Protein AF-A0A2M9T023-F1 (afdb_monomer_lite)

Radius of gyration: 18.31 Å; chains: 1; bounding box: 33×44×50 Å

Foldseek 3Di:
DDPVCVLVVLVVLLLVLLVVFFWKAFDWDWAWDQDPVPRDIDTAGQTAIDGDALVNLVVQLVCQCPDPCNVVALGSLRSSQQGTFGRDWDADPDPRNRTHTHTSVNSSVVVLVVVCVVPDPQADPVGDGPCPVVVVVSVVSVSCSSNPPDCVVVSVSNSVSHD

Secondary structure (DSSP, 8-state):
--GGGHHHHHHHHHHHHHHHS--EEEE---EEEE-TTTSSEEEE---EEEEPPHHHHHHHHHHTTTSTTGGGSSSHHHHHHHH-EEEEEEE--STT--EEEEEHHHHHHHHHHHHHHHHS--B-TT--BS-HHHHHHHHHHHHHHHHHS-SHHHHHHHHHH--

Sequence (163 aa):
MDFRDIPQLIARMLMEVIQTHIPHQWIYTVEPFINPYNGKISYDYSGEVRKMKKEEFAELVWSLGRSKGSRFYCSPLDELLNNVYIDRWVPTYMSNYGKRWVTYCDLLRETFDQWKYSHFEIYDEDGNEVNEDLNLQLDEIFEDFLENTSHEPFVREIEKTIA

Structure (mmCIF, N/CA/C/O backbone):
data_AF-A0A2M9T023-F1
#
_entry.id   AF-A0A2M9T023-F1
#
loop_
_atom_site.group_PDB
_atom_site.id
_atom_site.type_symbol
_atom_site.label_atom_id
_atom_site.label_alt_id
_atom_site.label_comp_id
_atom_site.label_asym_id
_atom_site.label_entity_id
_atom_site.label_seq_id
_atom_site.pdbx_PDB_ins_code
_atom_site.Cartn_x
_atom_site.Cartn_y
_atom_site.Cartn_z
_atom_site.occupancy
_atom_site.B_iso_or_equiv
_atom_site.auth_seq_id
_atom_site.auth_comp_id
_atom_site.auth_asym_id
_atom_site.auth_atom_id
_atom_site.pdbx_PDB_model_num
ATOM 1 N N . MET A 1 1 ? 12.695 -5.397 -23.640 1.00 60.56 1 MET A N 1
ATOM 2 C CA . MET A 1 1 ? 12.471 -4.339 -22.639 1.00 60.56 1 MET A CA 1
ATOM 3 C C . MET A 1 1 ? 13.811 -4.049 -22.000 1.00 60.56 1 MET A C 1
ATOM 5 O O . MET A 1 1 ? 14.523 -5.012 -21.741 1.00 60.56 1 MET A O 1
ATOM 9 N N . ASP A 1 2 ? 14.208 -2.786 -21.862 1.00 79.25 2 ASP A N 1
ATOM 10 C CA . ASP A 1 2 ? 15.431 -2.449 -21.128 1.00 79.25 2 ASP A CA 1
ATOM 11 C C . ASP A 1 2 ? 15.093 -2.449 -19.629 1.00 79.25 2 ASP A C 1
ATOM 13 O O . ASP A 1 2 ? 14.079 -1.877 -19.229 1.00 79.25 2 ASP A O 1
ATOM 17 N N . PHE A 1 3 ? 15.915 -3.093 -18.797 1.00 84.06 3 PHE A N 1
ATOM 18 C CA . PHE A 1 3 ? 15.741 -3.083 -17.338 1.00 84.06 3 PHE A CA 1
ATOM 19 C C . PHE A 1 3 ? 15.738 -1.653 -16.779 1.00 84.06 3 PHE A C 1
ATOM 21 O O . PHE A 1 3 ? 15.106 -1.378 -15.763 1.00 84.06 3 PHE A O 1
ATOM 28 N N . ARG A 1 4 ? 16.376 -0.718 -17.492 1.00 84.69 4 ARG A N 1
ATOM 29 C CA . ARG A 1 4 ? 16.395 0.713 -17.159 1.00 84.69 4 ARG A CA 1
ATOM 30 C C . ARG A 1 4 ? 15.026 1.390 -17.227 1.00 84.69 4 ARG A C 1
ATOM 32 O O . ARG A 1 4 ? 14.893 2.465 -16.653 1.00 84.69 4 ARG A O 1
ATOM 39 N N . ASP A 1 5 ? 14.050 0.781 -17.904 1.00 92.44 5 ASP A N 1
ATOM 40 C CA . ASP A 1 5 ? 12.686 1.310 -18.043 1.00 92.44 5 ASP A CA 1
ATOM 41 C C . ASP A 1 5 ? 11.735 0.810 -16.934 1.00 92.44 5 ASP A C 1
ATOM 43 O O . ASP A 1 5 ? 10.605 1.293 -16.801 1.00 92.44 5 ASP A O 1
ATOM 47 N N . ILE A 1 6 ? 12.163 -0.182 -16.143 1.00 95.62 6 ILE A N 1
ATOM 48 C CA . ILE A 1 6 ? 11.338 -0.806 -15.100 1.00 95.62 6 ILE A CA 1
ATOM 49 C C . ILE A 1 6 ? 10.982 0.183 -13.976 1.00 95.62 6 ILE A C 1
ATOM 51 O O . ILE A 1 6 ? 9.811 0.225 -13.601 1.00 95.62 6 ILE A O 1
ATOM 55 N N . PRO A 1 7 ? 11.882 1.053 -13.475 1.00 96.94 7 PRO A N 1
ATOM 56 C CA . PRO A 1 7 ? 11.506 2.049 -12.468 1.00 96.94 7 PRO A CA 1
ATOM 57 C C . PRO A 1 7 ? 10.363 2.973 -12.920 1.00 96.94 7 PRO A C 1
ATOM 59 O O . PRO A 1 7 ? 9.474 3.310 -12.139 1.00 96.94 7 PRO A O 1
ATOM 62 N N . GLN A 1 8 ? 10.332 3.361 -14.200 1.00 96.62 8 GLN A N 1
ATOM 63 C CA . GLN A 1 8 ? 9.243 4.168 -14.757 1.00 96.62 8 GLN A CA 1
ATOM 64 C C . GLN A 1 8 ? 7.943 3.366 -14.859 1.00 96.62 8 GLN A C 1
ATOM 66 O O . GLN A 1 8 ? 6.863 3.930 -14.673 1.00 96.62 8 GLN A O 1
ATOM 71 N N . LEU A 1 9 ? 8.026 2.063 -15.140 1.00 97.56 9 LEU A N 1
ATOM 72 C CA . LEU A 1 9 ? 6.872 1.172 -15.082 1.00 97.56 9 LEU A CA 1
ATOM 73 C C . LEU A 1 9 ? 6.310 1.082 -13.657 1.00 97.56 9 LEU A C 1
ATOM 75 O O . LEU A 1 9 ? 5.110 1.284 -13.484 1.00 97.56 9 LEU A O 1
ATOM 79 N N . ILE A 1 10 ? 7.159 0.855 -12.650 1.00 98.44 10 ILE A N 1
ATOM 80 C CA . ILE A 1 10 ? 6.748 0.782 -11.238 1.00 98.44 10 ILE A CA 1
ATOM 81 C C . ILE A 1 10 ? 6.090 2.102 -10.813 1.00 98.44 10 ILE A C 1
ATOM 83 O O . ILE A 1 10 ? 5.013 2.094 -10.218 1.00 98.44 10 ILE A O 1
ATOM 87 N N . ALA A 1 11 ? 6.656 3.249 -11.204 1.00 98.31 11 ALA A N 1
ATOM 88 C CA . ALA A 1 11 ? 6.042 4.552 -10.945 1.00 98.31 11 ALA A CA 1
ATOM 89 C C . ALA A 1 11 ? 4.634 4.672 -11.553 1.00 98.31 11 ALA A C 1
ATOM 91 O O . ALA A 1 11 ? 3.729 5.206 -10.912 1.00 98.31 11 ALA A O 1
ATOM 92 N N . ARG A 1 12 ? 4.420 4.167 -12.775 1.00 98.19 12 ARG A N 1
ATOM 93 C CA . ARG A 1 12 ? 3.092 4.155 -13.410 1.00 98.19 12 ARG A CA 1
ATOM 94 C C . ARG A 1 12 ? 2.116 3.230 -12.687 1.00 98.19 12 ARG A C 1
ATOM 96 O O . ARG A 1 12 ? 0.989 3.649 -12.446 1.00 98.19 12 ARG A O 1
ATOM 103 N N . MET A 1 13 ? 2.553 2.034 -12.297 1.00 98.56 13 MET A N 1
ATOM 104 C CA . MET A 1 13 ? 1.745 1.111 -11.492 1.00 98.56 13 MET A CA 1
ATOM 105 C C . MET A 1 13 ? 1.330 1.759 -10.169 1.00 98.56 13 MET A C 1
ATOM 107 O O . MET A 1 13 ? 0.167 1.693 -9.783 1.00 98.56 13 MET A O 1
ATOM 111 N N . LEU A 1 14 ? 2.246 2.468 -9.504 1.00 98.69 14 LEU A N 1
ATOM 112 C CA . LEU A 1 14 ? 1.935 3.179 -8.267 1.00 98.69 14 LEU A CA 1
ATOM 113 C C . LEU A 1 14 ? 0.898 4.291 -8.485 1.00 98.69 14 LEU A C 1
ATOM 115 O O . LEU A 1 14 ? -0.027 4.440 -7.691 1.00 98.69 14 LEU A O 1
ATOM 119 N N . MET A 1 15 ? 1.000 5.043 -9.582 1.00 98.25 15 MET A N 1
ATOM 120 C CA . MET A 1 15 ? -0.016 6.038 -9.943 1.00 98.25 15 MET A CA 1
ATOM 121 C C . MET A 1 15 ? -1.395 5.400 -10.152 1.00 98.25 15 MET A C 1
ATOM 123 O O . MET A 1 15 ? -2.394 5.947 -9.690 1.00 98.25 15 MET A O 1
ATOM 127 N N . GLU A 1 16 ? -1.456 4.239 -10.804 1.00 98.06 16 GLU A N 1
ATOM 128 C CA . GLU A 1 16 ? -2.702 3.488 -11.003 1.00 98.06 16 GLU A CA 1
ATOM 129 C C . GLU A 1 16 ? -3.285 2.990 -9.673 1.00 98.06 16 GLU A C 1
ATOM 131 O O . GLU A 1 16 ? -4.489 3.138 -9.439 1.00 98.06 16 GLU A O 1
ATOM 136 N N . VAL A 1 17 ? -2.441 2.481 -8.764 1.00 98.38 17 VAL A N 1
ATOM 137 C CA . VAL A 1 17 ? -2.845 2.106 -7.399 1.00 98.38 17 VAL A CA 1
ATOM 138 C C . VAL A 1 17 ? -3.477 3.300 -6.686 1.00 98.38 17 VAL A C 1
ATOM 140 O O . VAL A 1 17 ? -4.599 3.173 -6.190 1.00 98.38 17 VAL A O 1
ATOM 143 N N . ILE A 1 18 ? -2.807 4.459 -6.697 1.00 98.19 18 ILE A N 1
ATOM 144 C CA . ILE A 1 18 ? -3.282 5.692 -6.053 1.00 98.19 18 ILE A CA 1
ATOM 145 C C . ILE A 1 18 ? -4.623 6.143 -6.638 1.00 98.19 18 ILE A C 1
ATOM 147 O O . ILE A 1 18 ? -5.527 6.493 -5.889 1.00 98.19 18 ILE A O 1
ATOM 151 N N . GLN A 1 19 ? -4.774 6.130 -7.963 1.00 96.75 19 GLN A N 1
ATOM 152 C CA . GLN A 1 19 ? -5.987 6.614 -8.632 1.00 96.75 19 GLN A CA 1
ATOM 153 C C . GLN A 1 19 ? -7.192 5.683 -8.460 1.00 96.75 19 GLN A C 1
ATOM 155 O O . GLN A 1 19 ? -8.334 6.139 -8.525 1.00 96.75 19 GLN A O 1
ATOM 160 N N . THR A 1 20 ? -6.948 4.389 -8.260 1.00 96.62 20 THR A N 1
ATOM 161 C CA . THR A 1 20 ? -8.007 3.371 -8.197 1.00 96.62 20 THR A CA 1
ATOM 162 C C . THR A 1 20 ? -8.522 3.152 -6.777 1.00 96.62 20 THR A C 1
ATOM 164 O O . THR A 1 20 ? -9.673 2.756 -6.590 1.00 96.62 20 THR A O 1
ATOM 167 N N . HIS A 1 21 ? -7.693 3.414 -5.767 1.00 96.88 21 HIS A N 1
ATOM 168 C CA . HIS A 1 21 ? -8.003 3.079 -4.385 1.00 96.88 21 HIS A CA 1
ATOM 169 C C . HIS A 1 21 ? -8.172 4.325 -3.522 1.00 96.88 21 HIS A C 1
ATOM 171 O O . HIS A 1 21 ? -7.484 5.327 -3.679 1.00 96.88 21 HIS A O 1
ATOM 177 N N . ILE A 1 22 ? -9.119 4.252 -2.586 1.00 96.06 22 ILE A N 1
ATOM 178 C CA . ILE A 1 22 ? -9.339 5.315 -1.607 1.00 96.06 22 ILE A CA 1
ATOM 179 C C . ILE A 1 22 ? -8.365 5.089 -0.444 1.00 96.06 22 ILE A C 1
ATOM 181 O O . ILE A 1 22 ? -8.378 3.991 0.125 1.00 96.06 22 ILE A O 1
ATOM 185 N N . PRO A 1 23 ? -7.587 6.100 -0.029 1.00 97.94 23 PRO A N 1
ATOM 186 C CA . PRO A 1 23 ? -6.662 5.964 1.086 1.00 97.94 23 PRO A CA 1
ATOM 187 C C . PRO A 1 23 ? -7.417 5.834 2.413 1.00 97.94 23 PRO A C 1
ATOM 189 O O . PRO A 1 23 ? -8.330 6.602 2.737 1.00 97.94 23 PRO A O 1
ATOM 192 N N . HIS A 1 24 ? -7.018 4.843 3.198 1.00 98.19 24 HIS A N 1
ATOM 193 C CA . HIS A 1 24 ? -7.509 4.589 4.541 1.00 98.19 24 HIS A CA 1
ATOM 194 C C . HIS A 1 24 ? -6.363 4.675 5.542 1.00 98.19 24 HIS A C 1
ATOM 196 O O . HIS A 1 24 ? -5.210 4.381 5.233 1.00 98.19 24 HIS A O 1
ATOM 202 N N . GLN A 1 25 ? -6.699 5.068 6.763 1.00 96.81 25 GLN A N 1
ATOM 203 C CA . GLN A 1 25 ? -5.800 4.972 7.904 1.00 96.81 25 GLN A CA 1
ATOM 204 C C . GLN A 1 25 ? -6.171 3.732 8.715 1.00 96.81 25 GLN A C 1
ATOM 206 O O . GLN A 1 25 ? -7.355 3.391 8.822 1.00 96.81 25 GLN A O 1
ATOM 211 N N . TRP A 1 26 ? -5.179 3.110 9.335 1.00 97.00 26 TRP A N 1
ATOM 212 C CA . TRP A 1 26 ? -5.410 2.064 10.317 1.00 97.00 26 TRP A CA 1
ATOM 213 C C . TRP A 1 26 ? -5.682 2.660 11.700 1.00 97.00 26 TRP A C 1
ATOM 215 O O . TRP A 1 26 ? -5.043 3.627 12.116 1.00 97.00 26 TRP A O 1
ATOM 225 N N . ILE A 1 27 ? -6.638 2.073 12.411 1.00 96.44 27 ILE A N 1
ATOM 226 C CA . ILE A 1 27 ? -7.060 2.454 13.753 1.00 96.44 27 ILE A CA 1
ATOM 227 C C . ILE A 1 27 ? -6.944 1.232 14.651 1.00 96.44 27 ILE A C 1
ATOM 22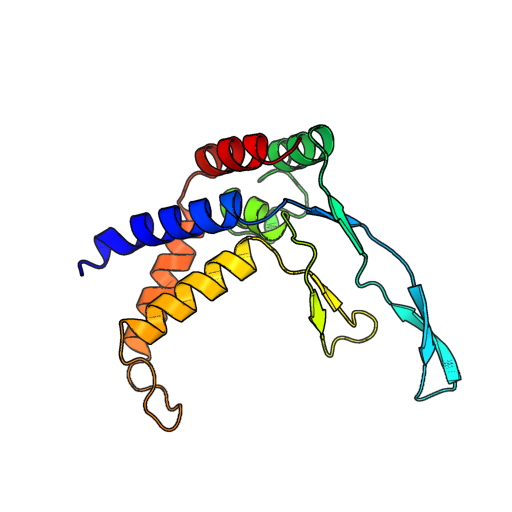9 O O . ILE A 1 27 ? -7.517 0.177 14.381 1.00 96.44 27 ILE A O 1
ATOM 233 N N . TYR A 1 28 ? -6.224 1.394 15.757 1.00 94.12 28 TYR A N 1
ATOM 234 C CA . TYR A 1 28 ? -6.130 0.356 16.770 1.00 94.12 28 TYR A CA 1
ATOM 235 C C . TYR A 1 28 ? -7.494 0.112 17.423 1.00 94.12 28 TYR A C 1
ATOM 237 O O . TYR A 1 28 ? -8.095 1.026 17.993 1.00 94.12 28 TYR A O 1
ATOM 245 N N . THR A 1 29 ? -7.940 -1.140 17.393 1.00 93.81 29 THR A N 1
ATOM 246 C CA . THR A 1 29 ? -9.141 -1.616 18.083 1.00 93.81 29 THR A CA 1
ATOM 247 C C . THR A 1 29 ? -8.806 -2.853 18.912 1.00 93.81 29 THR A C 1
ATOM 249 O O . THR A 1 29 ? -7.779 -3.503 18.716 1.00 93.81 29 THR A O 1
ATOM 252 N N . VAL A 1 30 ? -9.661 -3.144 19.893 1.00 94.88 30 VAL A N 1
ATOM 253 C CA . VAL A 1 30 ? -9.562 -4.335 20.742 1.00 94.88 30 VAL A CA 1
ATOM 254 C C . VAL A 1 30 ? -10.910 -5.037 20.694 1.00 94.88 30 VAL A C 1
ATOM 256 O O . VAL A 1 30 ? -11.861 -4.603 21.346 1.00 94.88 30 VAL A O 1
ATOM 259 N N . GLU A 1 31 ? -11.001 -6.107 19.911 1.00 92.69 31 GLU A N 1
ATOM 260 C CA . GLU A 1 31 ? -12.253 -6.831 19.682 1.00 92.69 31 GLU A CA 1
ATOM 261 C C . GLU A 1 31 ? -12.280 -8.131 20.502 1.00 92.69 31 GLU A C 1
ATOM 263 O O . GLU A 1 31 ? -11.478 -9.033 20.257 1.00 92.69 31 GLU A O 1
ATOM 268 N N . PRO A 1 32 ? -13.169 -8.273 21.502 1.00 93.94 32 PRO A N 1
ATOM 269 C CA . PRO A 1 32 ? -13.266 -9.511 22.267 1.00 93.94 32 PRO A CA 1
ATOM 270 C C . PRO A 1 32 ? -13.922 -10.630 21.445 1.00 93.94 32 PRO A C 1
ATOM 272 O O . PRO A 1 32 ? -14.947 -10.420 20.799 1.00 93.94 32 PRO A O 1
ATOM 275 N N . PHE A 1 33 ? -13.400 -11.854 21.551 1.00 91.81 33 PHE A N 1
ATOM 276 C CA . PHE A 1 33 ? -14.000 -13.057 20.969 1.00 91.81 33 PHE A CA 1
ATOM 277 C C . PHE A 1 33 ? -13.913 -14.260 21.918 1.00 91.81 33 PHE A C 1
ATOM 279 O O . PHE A 1 33 ? -13.061 -14.322 22.806 1.00 91.81 33 PHE A O 1
ATOM 286 N N . ILE A 1 34 ? -14.804 -15.240 21.740 1.00 93.25 34 ILE A N 1
ATOM 287 C CA . ILE A 1 34 ? -14.7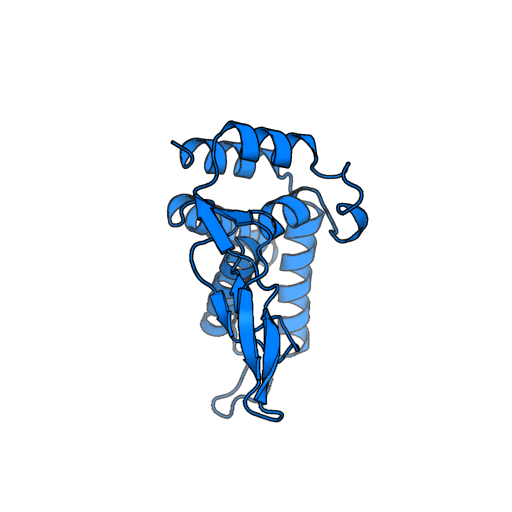53 -16.505 22.486 1.00 93.25 34 ILE A CA 1
ATOM 288 C C . ILE A 1 34 ? -13.755 -17.428 21.789 1.00 93.25 34 ILE A C 1
ATOM 290 O O . ILE A 1 34 ? -13.953 -17.813 20.639 1.00 93.25 34 ILE A O 1
ATOM 294 N N . ASN A 1 35 ? -12.689 -17.801 22.491 1.00 88.75 35 ASN A N 1
ATOM 295 C CA . ASN A 1 35 ? -11.656 -18.670 21.952 1.00 88.75 35 ASN A CA 1
ATOM 296 C C . ASN A 1 35 ? -12.194 -20.103 21.779 1.00 88.75 35 ASN A C 1
ATOM 298 O O . ASN A 1 35 ? -12.575 -20.730 22.775 1.00 88.75 35 ASN A O 1
ATOM 302 N N . PRO A 1 36 ? -12.189 -20.659 20.553 1.00 87.00 36 PRO A N 1
ATOM 303 C CA . PRO A 1 36 ? -12.779 -21.969 20.291 1.00 87.00 36 PRO A CA 1
ATOM 304 C C . PRO A 1 36 ? -12.024 -23.119 20.975 1.00 87.00 36 PRO A C 1
ATOM 306 O O . PRO A 1 36 ? -12.599 -24.183 21.180 1.00 87.00 36 PRO A O 1
ATOM 309 N N . TYR A 1 37 ? -10.761 -22.919 21.367 1.00 89.31 37 TYR A N 1
ATOM 310 C CA . TYR A 1 37 ? -9.923 -23.957 21.970 1.00 89.31 37 TYR A CA 1
ATOM 311 C C . TYR A 1 37 ? -10.096 -24.086 23.487 1.00 89.31 37 TYR A C 1
ATOM 313 O O . TYR A 1 37 ? -9.847 -25.154 24.040 1.00 89.31 37 TYR A O 1
ATOM 321 N N . ASN A 1 38 ? -10.473 -23.008 24.182 1.00 91.81 38 ASN A N 1
ATOM 322 C CA . ASN A 1 38 ? -10.540 -23.002 25.650 1.00 91.81 38 ASN A CA 1
ATOM 323 C C . ASN A 1 38 ? -11.815 -22.368 26.236 1.00 91.81 38 ASN A C 1
ATOM 325 O O . ASN A 1 38 ? -11.968 -22.351 27.458 1.00 91.81 38 ASN A O 1
ATOM 329 N N . GLY A 1 39 ? -12.714 -21.841 25.397 1.00 92.62 39 GLY A N 1
ATOM 330 C CA . GLY A 1 39 ? -13.981 -21.226 25.804 1.00 92.62 39 GLY A CA 1
ATOM 331 C C . GLY A 1 39 ? -13.849 -19.905 26.571 1.00 92.62 39 GLY A C 1
ATOM 332 O O . GLY A 1 39 ? -14.856 -19.371 27.032 1.00 92.62 39 GLY A O 1
ATOM 333 N N . LYS A 1 40 ? -12.633 -19.368 26.736 1.00 94.50 40 LYS A N 1
ATOM 334 C CA . LYS A 1 40 ? -12.375 -18.094 27.421 1.00 94.50 40 LYS A CA 1
ATOM 335 C C . LYS A 1 40 ? -12.407 -16.928 26.437 1.00 94.50 40 LYS A C 1
ATOM 337 O O . LYS A 1 40 ? -12.221 -17.104 25.235 1.00 94.50 40 LYS A O 1
ATOM 342 N N . ILE A 1 41 ? -12.587 -15.721 26.969 1.00 94.25 41 ILE A N 1
ATOM 343 C CA . ILE A 1 41 ? -12.458 -14.490 26.186 1.00 94.25 41 ILE A CA 1
ATOM 344 C C . ILE A 1 41 ? -10.990 -14.313 25.784 1.00 94.25 41 ILE A C 1
ATOM 346 O O . ILE A 1 41 ? -10.086 -14.398 26.616 1.00 94.25 41 ILE A O 1
ATOM 350 N N . SER A 1 42 ? -10.769 -14.087 24.497 1.00 94.00 42 SER A N 1
ATOM 351 C CA . SER A 1 42 ? -9.524 -13.606 23.899 1.00 94.00 42 SER A CA 1
ATOM 352 C C . SER A 1 42 ? -9.816 -12.300 23.155 1.00 94.00 42 SER A C 1
ATOM 354 O O . SER A 1 42 ? -10.974 -11.890 23.069 1.00 94.00 42 SER A O 1
ATOM 356 N N . TYR A 1 43 ? -8.781 -11.622 22.669 1.00 94.12 43 TYR A N 1
ATOM 357 C CA . TYR A 1 43 ? -8.917 -10.321 22.016 1.00 94.12 43 TYR A CA 1
ATOM 358 C C . TYR A 1 43 ? -8.202 -10.340 20.679 1.00 94.12 43 TYR A C 1
ATOM 360 O O . TYR A 1 43 ? -7.101 -10.877 20.595 1.00 94.12 43 TYR A O 1
ATOM 368 N N . ASP A 1 44 ? -8.832 -9.773 19.663 1.00 93.00 44 ASP A N 1
ATOM 369 C CA . ASP A 1 44 ? -8.222 -9.484 18.376 1.00 93.00 44 ASP A CA 1
ATOM 370 C C . ASP A 1 44 ? -7.741 -8.025 18.355 1.00 93.00 44 ASP A C 1
ATOM 372 O O . ASP A 1 44 ? -8.430 -7.119 18.839 1.00 93.00 44 ASP A O 1
ATOM 376 N N . TYR A 1 45 ? -6.525 -7.833 17.850 1.00 95.31 45 TYR A N 1
ATOM 377 C CA . TYR A 1 45 ? -5.804 -6.563 17.789 1.00 95.31 45 TYR A CA 1
ATOM 378 C C . TYR A 1 45 ? -5.506 -6.142 16.347 1.00 95.31 45 TYR A C 1
ATOM 380 O O . TYR A 1 45 ? -4.662 -5.275 16.117 1.00 95.31 45 TYR A O 1
ATOM 388 N N . SER A 1 46 ? -6.172 -6.744 15.359 1.00 94.25 46 SER A N 1
ATOM 389 C CA . SER A 1 46 ? -5.962 -6.407 13.952 1.00 94.25 46 SER A CA 1
ATOM 390 C C . SER A 1 46 ? -6.386 -4.990 13.595 1.00 94.25 46 SER A C 1
ATOM 392 O O . SER A 1 46 ? -6.027 -4.512 12.519 1.00 94.25 46 SER A O 1
ATOM 394 N N . GLY A 1 47 ? -7.125 -4.310 14.471 1.00 94.75 47 GLY A N 1
ATOM 395 C CA . GLY A 1 47 ? -7.617 -2.969 14.210 1.00 94.75 47 GLY A CA 1
ATOM 396 C C . GLY A 1 47 ? -8.681 -2.935 13.118 1.00 94.75 47 GLY A C 1
ATOM 397 O O . GLY A 1 47 ? -9.081 -3.954 12.545 1.00 94.75 47 GLY A O 1
ATOM 398 N N . GLU A 1 48 ? -9.087 -1.721 12.787 1.00 95.75 48 GLU A N 1
ATOM 399 C CA . GLU A 1 48 ? -9.952 -1.421 11.653 1.00 95.75 48 GLU A CA 1
ATOM 400 C C . GLU A 1 48 ? -9.299 -0.374 10.758 1.00 95.75 48 GLU A C 1
ATOM 402 O O . GLU A 1 48 ? -8.356 0.308 11.160 1.00 95.75 48 GLU A O 1
ATOM 407 N N . VAL A 1 49 ? -9.806 -0.222 9.541 1.00 96.62 49 VAL A N 1
ATOM 408 C CA . VAL A 1 49 ? -9.426 0.895 8.680 1.00 96.62 49 VAL A CA 1
ATOM 409 C C . VAL A 1 49 ? -10.628 1.785 8.431 1.00 96.62 49 VAL A C 1
ATOM 411 O O . VAL A 1 49 ? -11.768 1.332 8.353 1.00 96.62 49 VAL A O 1
ATOM 414 N N . ARG A 1 50 ? -10.372 3.081 8.289 1.00 96.69 50 ARG A N 1
ATOM 415 C CA . ARG A 1 50 ? -11.388 4.059 7.891 1.00 96.69 50 ARG A CA 1
ATOM 416 C C . ARG A 1 50 ? -10.799 5.032 6.892 1.00 96.69 50 ARG A C 1
ATOM 418 O O . ARG A 1 50 ? -9.590 5.271 6.907 1.00 96.69 50 ARG A O 1
ATOM 425 N N . LYS A 1 51 ? -11.661 5.618 6.060 1.00 97.56 51 LYS A N 1
ATOM 426 C CA . LYS A 1 51 ? -11.259 6.645 5.093 1.00 97.56 51 LYS A CA 1
ATOM 427 C C . LYS A 1 51 ? -10.402 7.700 5.783 1.00 97.56 51 LYS A C 1
ATOM 429 O O . LYS A 1 51 ? -10.776 8.213 6.842 1.00 97.56 51 LYS A O 1
ATOM 434 N N . MET A 1 52 ? -9.237 7.956 5.205 1.00 97.31 52 MET A N 1
ATOM 435 C CA . MET A 1 52 ? -8.286 8.918 5.734 1.00 97.31 52 MET A CA 1
ATOM 436 C C . MET A 1 52 ? -8.783 10.334 5.447 1.00 97.31 52 MET A C 1
ATOM 438 O O . MET A 1 52 ? -9.251 10.618 4.345 1.00 97.31 52 MET A O 1
ATOM 442 N N . LYS A 1 53 ? -8.705 11.216 6.441 1.00 96.75 53 LYS A N 1
ATOM 443 C CA . LYS A 1 53 ? -8.995 12.642 6.287 1.00 96.75 53 LYS A CA 1
ATOM 444 C C . LYS A 1 53 ? -7.744 13.400 5.880 1.00 96.75 53 LYS A C 1
ATOM 446 O O . LYS A 1 53 ? -6.618 12.948 6.090 1.00 96.75 53 LYS A O 1
ATOM 451 N N . LYS A 1 54 ? -7.950 14.609 5.367 1.00 96.31 54 LYS A N 1
ATOM 452 C CA . LYS A 1 54 ? -6.869 15.488 4.928 1.00 96.31 54 LYS A CA 1
ATOM 453 C C . LYS A 1 54 ? -5.873 15.815 6.041 1.00 96.31 54 LYS A C 1
ATOM 455 O O . LYS A 1 54 ? -4.674 15.823 5.792 1.00 96.31 54 LYS A O 1
ATOM 460 N N . GLU A 1 55 ? -6.351 16.068 7.257 1.00 96.94 55 GLU A N 1
ATOM 461 C CA . GLU A 1 55 ? -5.488 16.397 8.397 1.00 96.94 55 GLU A CA 1
ATOM 462 C C . GLU A 1 55 ? -4.623 15.200 8.803 1.00 96.94 55 GLU A C 1
ATOM 464 O O . GLU A 1 55 ? -3.428 15.349 9.030 1.00 96.94 55 GLU A O 1
ATOM 469 N N . GLU A 1 56 ? -5.211 14.004 8.815 1.00 96.75 56 GLU A N 1
ATOM 470 C CA . GLU A 1 56 ? -4.527 12.754 9.168 1.00 96.75 56 GLU A CA 1
ATOM 471 C C . GLU A 1 56 ? -3.463 12.397 8.122 1.00 96.75 56 GLU A C 1
ATOM 473 O O . GLU A 1 56 ? -2.358 11.981 8.465 1.00 96.75 56 GLU A O 1
ATOM 478 N N . PHE A 1 57 ? -3.759 12.629 6.841 1.00 97.88 57 PHE A N 1
ATOM 479 C CA . PHE A 1 57 ? -2.770 12.471 5.781 1.00 97.88 57 PHE A CA 1
ATOM 480 C C . PHE A 1 57 ? -1.641 13.505 5.883 1.00 97.88 57 PHE A C 1
ATOM 482 O O . PHE A 1 57 ? -0.472 13.157 5.734 1.00 97.88 57 PHE A O 1
ATOM 489 N N . ALA A 1 58 ? -1.957 14.765 6.194 1.00 97.25 58 ALA A N 1
ATOM 490 C CA . ALA A 1 58 ? -0.942 15.797 6.397 1.00 97.25 58 ALA A CA 1
ATOM 491 C C . ALA A 1 58 ? -0.012 15.467 7.580 1.00 97.25 58 ALA A C 1
ATOM 493 O O . ALA A 1 58 ? 1.197 15.691 7.493 1.00 97.25 58 ALA A O 1
ATOM 494 N N . GLU A 1 59 ? -0.551 14.901 8.664 1.00 96.56 59 GLU A N 1
ATOM 495 C CA . GLU A 1 59 ? 0.234 14.402 9.798 1.00 96.56 59 GLU A CA 1
ATOM 496 C C . GLU A 1 59 ? 1.146 13.237 9.397 1.00 96.56 59 GLU A C 1
ATOM 498 O O . GLU A 1 59 ? 2.337 13.262 9.726 1.00 96.56 59 GLU A O 1
ATOM 503 N N . LEU A 1 60 ? 0.623 12.264 8.637 1.00 96.50 60 LEU A N 1
ATOM 504 C CA . LEU A 1 60 ? 1.415 11.162 8.086 1.00 96.50 60 LEU A CA 1
ATOM 505 C C . LEU A 1 60 ? 2.598 11.708 7.276 1.00 96.50 60 LEU A C 1
ATOM 507 O O . LEU A 1 60 ? 3.746 11.416 7.614 1.00 96.50 60 LEU A O 1
ATOM 511 N N . VAL A 1 61 ? 2.331 12.564 6.283 1.00 97.38 61 VAL A N 1
ATOM 512 C CA . VAL A 1 61 ? 3.347 13.172 5.404 1.00 97.38 61 VAL A CA 1
ATOM 513 C C . VAL A 1 61 ? 4.392 13.954 6.199 1.00 97.38 61 VAL A C 1
ATOM 515 O O . VAL A 1 61 ? 5.589 13.832 5.944 1.00 97.38 61 VAL A O 1
ATOM 518 N N . TRP A 1 62 ? 3.970 14.741 7.191 1.00 96.94 62 TRP A N 1
ATOM 519 C CA . TRP A 1 62 ? 4.891 15.515 8.026 1.00 96.94 62 TRP A CA 1
ATOM 520 C C . TRP A 1 62 ? 5.838 14.630 8.854 1.00 96.94 62 TRP A C 1
ATOM 522 O O . TRP A 1 62 ? 6.957 15.058 9.172 1.00 96.94 62 TRP A O 1
ATOM 532 N N . SER A 1 63 ? 5.394 13.418 9.201 1.00 96.00 63 SER A N 1
ATOM 533 C CA . SER A 1 63 ? 6.125 12.464 10.037 1.00 96.00 63 SER A CA 1
ATOM 534 C C . SER A 1 63 ? 7.067 11.523 9.277 1.00 96.00 63 SER A C 1
ATOM 536 O O . SER A 1 63 ? 7.914 10.898 9.921 1.00 96.00 63 SER A O 1
ATOM 538 N N . LEU A 1 64 ? 6.968 11.453 7.942 1.00 96.38 64 LEU A N 1
ATOM 539 C CA . LEU A 1 64 ? 7.793 10.569 7.111 1.00 96.38 64 LEU A CA 1
ATOM 540 C C . LEU A 1 64 ? 9.292 10.798 7.361 1.00 96.38 64 LEU A C 1
ATOM 542 O O . LEU A 1 64 ? 9.784 11.931 7.351 1.00 96.38 64 LEU A O 1
ATOM 546 N N . GLY A 1 65 ? 10.024 9.715 7.613 1.00 94.25 65 GLY A N 1
ATOM 547 C CA . GLY A 1 65 ? 11.449 9.714 7.948 1.00 94.25 65 GLY A CA 1
ATOM 548 C C . GLY A 1 65 ? 11.797 10.302 9.324 1.00 94.25 65 GLY A C 1
ATOM 549 O O . GLY A 1 65 ? 12.977 10.446 9.643 1.00 94.25 65 GLY A O 1
ATOM 550 N N . ARG A 1 66 ? 10.807 10.691 10.139 1.00 92.56 66 ARG A N 1
ATOM 551 C CA . ARG A 1 66 ? 11.003 11.386 11.429 1.00 92.56 66 ARG A CA 1
ATOM 552 C C . ARG A 1 66 ? 10.369 10.663 12.613 1.00 92.56 66 ARG A C 1
ATOM 554 O O . ARG A 1 66 ? 10.680 10.987 13.762 1.00 92.56 66 ARG A O 1
ATOM 561 N N . SER A 1 67 ? 9.456 9.731 12.365 1.00 87.00 67 SER A N 1
ATOM 562 C CA . SER A 1 67 ? 8.740 9.004 13.405 1.00 87.00 67 SER A CA 1
ATOM 563 C C . SER A 1 67 ? 9.657 7.969 14.074 1.00 87.00 67 SER A C 1
ATOM 565 O O . SER A 1 67 ? 10.653 7.514 13.513 1.00 87.00 67 SER A O 1
ATOM 567 N N . LYS A 1 68 ? 9.322 7.529 15.297 1.00 84.88 68 LYS A N 1
ATOM 568 C CA . LYS A 1 68 ? 10.024 6.381 15.912 1.00 84.88 68 LYS A CA 1
ATOM 569 C C . LYS A 1 68 ? 9.864 5.099 15.083 1.00 84.88 68 LYS A C 1
ATOM 571 O O . LYS A 1 68 ? 10.687 4.195 15.216 1.00 84.88 68 LYS A O 1
ATOM 576 N N . GLY A 1 69 ? 8.793 5.023 14.292 1.00 85.69 69 GLY A N 1
ATOM 577 C CA . GLY A 1 69 ? 8.506 3.931 13.372 1.00 85.69 69 GLY A CA 1
ATOM 578 C C . GLY A 1 69 ? 9.327 3.998 12.087 1.00 85.69 69 GLY A C 1
ATOM 579 O O . GLY A 1 69 ? 9.588 2.947 11.518 1.00 85.69 69 GLY A O 1
ATOM 580 N N . SER A 1 70 ? 9.828 5.175 11.692 1.00 88.38 70 SER A N 1
ATOM 581 C CA . SER A 1 70 ? 10.570 5.375 10.439 1.00 88.38 70 SER A CA 1
ATOM 582 C C . SER A 1 70 ? 11.789 4.462 10.291 1.00 88.38 70 SER A C 1
ATOM 584 O O . SER A 1 70 ? 12.172 4.123 9.185 1.00 88.38 70 SER A O 1
ATOM 586 N N . ARG A 1 71 ? 12.375 3.993 11.402 1.00 89.69 71 ARG A N 1
ATOM 587 C CA . ARG A 1 71 ? 13.491 3.026 11.396 1.00 89.69 71 ARG A CA 1
ATOM 588 C C . ARG A 1 71 ? 13.140 1.639 10.837 1.00 89.69 71 ARG A C 1
A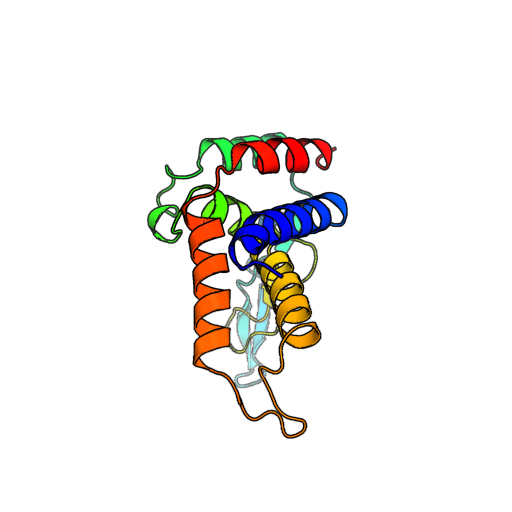TOM 590 O O . ARG A 1 71 ? 14.039 0.820 10.695 1.00 89.69 71 ARG A O 1
ATOM 597 N N . PHE A 1 72 ? 11.853 1.337 10.674 1.00 91.25 72 PHE A N 1
ATOM 598 C CA . PHE A 1 72 ? 11.367 0.068 10.129 1.00 91.25 72 PHE A CA 1
ATOM 599 C C . PHE A 1 72 ? 11.142 0.123 8.615 1.00 91.25 72 PHE A C 1
ATOM 601 O O . PHE A 1 72 ? 10.732 -0.882 8.049 1.00 91.25 72 PHE A O 1
ATOM 608 N N . TYR A 1 73 ? 11.409 1.271 7.991 1.00 94.50 73 TYR A N 1
ATOM 609 C CA . TYR A 1 73 ? 11.243 1.499 6.563 1.00 94.50 73 TYR A CA 1
ATOM 610 C C . TYR A 1 73 ? 12.573 1.937 5.957 1.00 94.50 73 TYR A C 1
ATOM 612 O O . TYR A 1 73 ? 13.381 2.592 6.624 1.00 94.50 73 TYR A O 1
ATOM 620 N N . CYS A 1 74 ? 12.794 1.592 4.694 1.00 93.50 74 CYS A N 1
ATOM 621 C CA . CYS A 1 74 ? 14.040 1.919 3.999 1.00 93.50 74 CYS A CA 1
ATOM 622 C C . CYS A 1 74 ? 14.063 3.377 3.511 1.00 93.50 74 CYS A C 1
ATOM 624 O O . CYS A 1 74 ? 15.127 3.982 3.401 1.00 93.50 74 CYS A O 1
ATOM 626 N N . SER A 1 75 ? 12.895 3.980 3.265 1.00 97.12 75 SER A N 1
ATOM 627 C CA . SER A 1 75 ? 12.777 5.364 2.797 1.00 97.12 75 SER A CA 1
ATOM 628 C C . SER A 1 75 ? 11.451 6.019 3.212 1.00 97.12 75 SER A C 1
ATOM 630 O O . SER A 1 75 ? 10.515 5.337 3.634 1.00 97.12 75 SER A O 1
ATOM 632 N N . PRO A 1 76 ? 11.310 7.349 3.044 1.00 98.06 76 PRO A N 1
ATOM 633 C CA . PRO A 1 76 ? 10.020 8.027 3.177 1.00 98.06 76 PRO A CA 1
ATOM 634 C C . PRO A 1 76 ? 8.932 7.527 2.213 1.00 98.06 76 PRO A C 1
ATOM 636 O O . PRO A 1 76 ? 7.753 7.619 2.546 1.00 98.06 76 PRO A O 1
ATOM 639 N N . LEU A 1 77 ? 9.298 7.036 1.020 1.00 98.44 77 LEU A N 1
ATOM 640 C CA . LEU A 1 77 ? 8.331 6.460 0.082 1.00 98.44 77 LEU A CA 1
ATOM 641 C C . LEU A 1 77 ? 7.840 5.108 0.597 1.00 98.44 77 LEU A C 1
ATOM 643 O O . LEU A 1 77 ? 6.635 4.890 0.662 1.00 98.44 77 LEU A O 1
ATOM 647 N N . ASP A 1 78 ? 8.760 4.249 1.026 1.00 98.19 78 ASP A N 1
ATOM 648 C CA . ASP A 1 78 ? 8.433 2.968 1.648 1.00 98.19 78 ASP A CA 1
ATOM 649 C C . ASP A 1 78 ? 7.543 3.163 2.893 1.00 98.19 78 ASP A C 1
ATOM 651 O O . ASP A 1 78 ? 6.470 2.566 2.999 1.00 98.19 78 ASP A O 1
ATOM 655 N N . GLU A 1 79 ? 7.897 4.101 3.781 1.00 98.19 79 GLU A N 1
ATOM 656 C CA . GLU A 1 79 ? 7.070 4.450 4.945 1.00 98.19 79 GLU A CA 1
ATOM 657 C C . GLU A 1 79 ? 5.676 4.939 4.531 1.00 98.19 79 GLU A C 1
ATOM 659 O O . GLU A 1 79 ? 4.677 4.488 5.091 1.00 98.19 79 GLU A O 1
ATOM 664 N N . LEU A 1 80 ? 5.572 5.821 3.533 1.00 98.38 80 LEU A N 1
ATOM 665 C CA . LEU A 1 80 ? 4.282 6.309 3.045 1.00 98.38 80 LEU A CA 1
ATOM 666 C C . LEU A 1 80 ? 3.396 5.156 2.559 1.00 98.38 80 LEU A C 1
ATOM 668 O O . LEU A 1 80 ? 2.249 5.038 2.991 1.00 98.38 80 LEU A O 1
ATOM 672 N N . LEU A 1 81 ? 3.914 4.302 1.674 1.00 98.44 81 LEU A N 1
ATOM 673 C CA . LEU A 1 81 ? 3.117 3.257 1.030 1.00 98.44 81 LEU A CA 1
ATOM 674 C C . LEU A 1 81 ? 2.686 2.152 1.997 1.00 98.44 81 LEU A C 1
ATOM 676 O O . LEU A 1 81 ? 1.613 1.583 1.807 1.00 98.44 81 LEU A O 1
ATOM 680 N N . ASN A 1 82 ? 3.472 1.880 3.041 1.00 98.06 82 ASN A N 1
ATOM 681 C CA . ASN A 1 82 ? 3.114 0.926 4.093 1.00 98.06 82 ASN A CA 1
ATOM 682 C C . ASN A 1 82 ? 2.148 1.499 5.147 1.00 98.06 82 ASN A C 1
ATOM 684 O O . ASN A 1 82 ? 1.611 0.748 5.959 1.00 98.06 82 ASN A O 1
ATOM 688 N N . ASN A 1 83 ? 1.907 2.815 5.157 1.00 97.56 83 ASN A N 1
ATOM 689 C CA . ASN A 1 83 ? 1.002 3.466 6.116 1.00 97.56 83 ASN A CA 1
ATOM 690 C C . ASN A 1 83 ? -0.272 4.037 5.478 1.00 97.56 83 ASN A C 1
ATO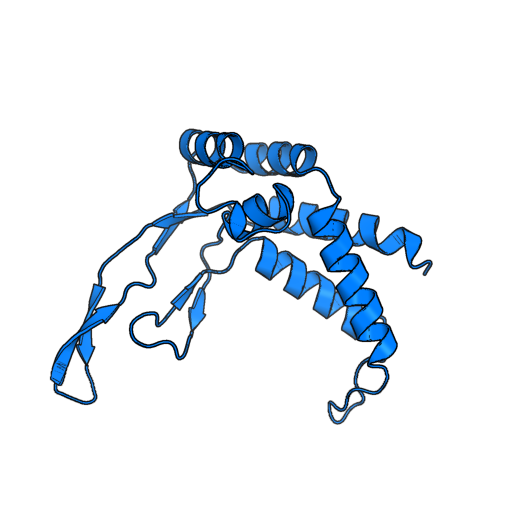M 692 O O . ASN A 1 83 ? -1.128 4.575 6.185 1.00 97.56 83 ASN A O 1
ATOM 696 N N . VAL A 1 84 ? -0.438 3.876 4.164 1.00 98.25 84 VAL A N 1
ATOM 697 C CA . VAL A 1 84 ? -1.698 4.131 3.463 1.00 98.25 84 VAL A CA 1
ATOM 698 C C . VAL A 1 84 ? -2.367 2.794 3.160 1.00 98.25 84 VAL A C 1
ATOM 700 O O . VAL A 1 84 ? -1.858 1.984 2.387 1.00 98.25 84 VAL A O 1
ATOM 703 N N . TYR A 1 85 ? -3.520 2.568 3.785 1.00 98.38 85 TYR A N 1
ATOM 704 C CA . TYR A 1 85 ? -4.288 1.330 3.695 1.00 98.38 85 TYR A CA 1
ATOM 705 C C . TYR A 1 85 ? -5.423 1.437 2.677 1.00 98.38 85 TYR A C 1
ATOM 707 O O . TYR A 1 85 ? -5.816 2.529 2.263 1.00 98.38 85 TYR A O 1
ATOM 715 N N . ILE A 1 86 ? -6.006 0.291 2.336 1.00 97.75 86 ILE A N 1
ATOM 716 C CA . ILE A 1 86 ? -7.313 0.192 1.683 1.00 9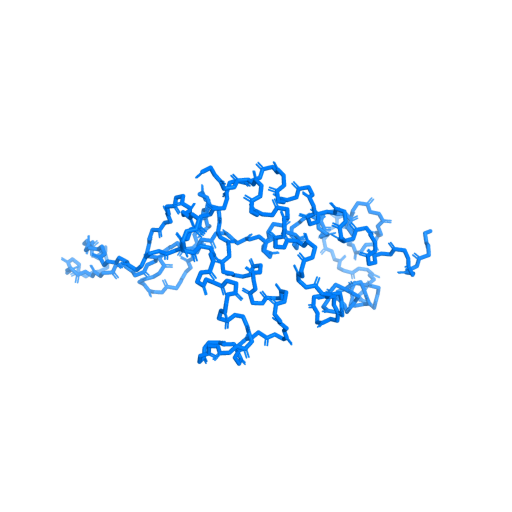7.75 86 ILE A CA 1
ATOM 717 C C . ILE A 1 86 ? -8.291 -0.597 2.553 1.00 97.75 86 ILE A C 1
ATOM 719 O O . ILE A 1 86 ? -7.886 -1.331 3.454 1.00 97.75 86 ILE A O 1
ATOM 723 N N . ASP A 1 87 ? -9.585 -0.489 2.252 1.00 96.81 87 ASP A N 1
ATOM 724 C CA . ASP A 1 87 ? -10.649 -1.265 2.905 1.00 96.81 87 ASP A CA 1
ATOM 725 C C . ASP A 1 87 ? -10.685 -2.726 2.413 1.00 96.81 87 ASP A C 1
ATOM 727 O O . ASP A 1 87 ? -11.657 -3.214 1.838 1.00 96.81 87 ASP A O 1
ATOM 731 N N . ARG A 1 88 ? -9.552 -3.416 2.569 1.00 96.94 88 ARG A N 1
ATOM 732 C CA . ARG A 1 88 ? -9.342 -4.830 2.246 1.00 96.94 88 ARG A CA 1
ATOM 733 C C . ARG A 1 88 ? -8.347 -5.411 3.240 1.00 96.94 88 ARG A C 1
ATOM 735 O O . ARG A 1 88 ? -7.354 -4.775 3.584 1.00 96.94 88 ARG A O 1
ATOM 742 N N . TRP A 1 89 ? -8.578 -6.646 3.658 1.00 96.56 89 TRP A N 1
ATOM 743 C CA . TRP A 1 89 ? -7.655 -7.390 4.506 1.00 96.56 89 TRP A CA 1
ATOM 744 C C . TRP A 1 89 ? -7.526 -8.831 4.023 1.00 96.56 89 TRP A C 1
ATOM 746 O O . TRP A 1 89 ? -8.406 -9.353 3.337 1.00 96.56 89 TRP A O 1
ATOM 756 N N . VAL A 1 90 ? -6.423 -9.467 4.404 1.00 95.56 90 VAL A N 1
ATOM 757 C CA . VAL A 1 90 ? -6.180 -10.899 4.204 1.00 95.56 90 VAL A CA 1
ATOM 758 C C . VAL A 1 90 ? -6.085 -11.604 5.559 1.00 95.56 90 VAL A C 1
ATOM 760 O O . VAL A 1 90 ? -5.636 -10.987 6.534 1.00 95.56 90 VAL A O 1
ATOM 763 N N . PRO A 1 91 ? -6.549 -12.861 5.673 1.00 94.19 91 PRO A N 1
ATOM 764 C CA . PRO A 1 91 ? -6.459 -13.597 6.925 1.00 94.19 91 PRO A CA 1
ATOM 765 C C . PRO A 1 91 ? -4.998 -13.855 7.298 1.00 94.19 91 PRO A C 1
ATOM 767 O O . PRO A 1 91 ? -4.148 -14.040 6.426 1.00 94.19 91 PRO A O 1
ATOM 770 N N . THR A 1 92 ? -4.711 -13.917 8.596 1.00 92.19 92 THR A N 1
ATOM 771 C CA . THR A 1 92 ? -3.399 -14.344 9.094 1.00 92.19 92 THR A CA 1
ATOM 772 C C . THR A 1 92 ? -3.524 -15.508 10.069 1.00 92.19 92 THR A C 1
ATOM 774 O O . THR A 1 92 ? -4.579 -15.756 10.651 1.00 92.19 92 THR A O 1
ATOM 777 N N . TYR A 1 93 ? -2.409 -16.210 10.268 1.00 87.31 93 TYR A N 1
ATOM 778 C CA . TYR A 1 93 ? -2.267 -17.250 11.288 1.00 87.31 93 TYR A CA 1
ATOM 779 C C . TYR A 1 93 ? -1.591 -16.730 12.568 1.00 87.31 93 TYR A C 1
ATOM 781 O O . TYR A 1 93 ? -1.205 -17.514 13.436 1.00 87.31 93 TYR A O 1
ATOM 789 N N . MET A 1 94 ? -1.427 -15.409 12.699 1.00 87.50 94 MET A N 1
ATOM 790 C CA . MET A 1 94 ? -0.851 -14.789 13.887 1.00 87.50 94 MET A CA 1
ATOM 791 C C . MET A 1 94 ? -1.890 -14.740 15.006 1.00 87.50 94 MET A C 1
ATOM 793 O O . MET A 1 94 ? -2.994 -14.218 14.844 1.00 87.50 94 MET A O 1
ATOM 797 N N . SER A 1 95 ? -1.526 -15.279 16.172 1.00 83.81 95 SER A N 1
ATOM 798 C CA . SER A 1 95 ? -2.397 -15.276 17.349 1.00 83.81 95 SER A CA 1
ATOM 799 C C . SER A 1 95 ? -2.842 -13.853 17.680 1.00 83.81 95 SER A C 1
ATOM 801 O O . SER A 1 95 ? -1.994 -12.990 17.890 1.00 83.81 95 SER A O 1
ATOM 803 N N . ASN A 1 96 ? -4.156 -13.647 17.805 1.00 87.44 96 ASN A N 1
ATOM 804 C CA . ASN A 1 96 ? -4.792 -12.363 18.129 1.00 87.44 96 ASN A CA 1
ATOM 805 C C . ASN A 1 96 ? -4.654 -11.264 17.055 1.00 87.44 96 ASN A C 1
ATOM 807 O O . ASN A 1 96 ? -4.916 -10.103 17.354 1.00 87.44 96 ASN A O 1
ATOM 811 N N . TYR A 1 97 ? -4.258 -11.614 15.830 1.00 89.06 97 TYR A N 1
ATOM 812 C CA . TYR A 1 97 ? -4.198 -10.700 14.685 1.00 89.06 97 TYR A CA 1
ATOM 813 C C . TYR A 1 97 ? -4.803 -11.379 13.454 1.00 89.06 97 TYR A C 1
ATOM 815 O O . TYR A 1 97 ? -4.118 -11.623 12.463 1.00 89.06 97 TYR A O 1
ATOM 823 N N . GLY A 1 98 ? -6.087 -11.740 13.511 1.00 88.12 98 GLY A N 1
ATOM 824 C CA . GLY A 1 98 ? -6.724 -12.552 12.470 1.00 88.12 98 GLY A CA 1
ATOM 825 C C . GLY A 1 98 ? -6.760 -11.894 11.086 1.00 88.12 98 GLY A C 1
ATOM 826 O O . GLY A 1 98 ? -6.887 -12.593 10.082 1.00 88.12 98 GLY A O 1
ATOM 827 N N . LYS A 1 99 ? -6.618 -10.567 11.020 1.00 93.81 99 LYS A N 1
ATOM 828 C CA . LYS A 1 99 ? -6.623 -9.764 9.792 1.00 93.81 99 LYS A CA 1
ATOM 829 C C . LYS A 1 99 ? -5.306 -8.997 9.638 1.00 93.81 99 LYS A C 1
ATOM 831 O O . LYS A 1 99 ? -4.837 -8.365 10.587 1.00 93.81 99 LYS A O 1
ATOM 836 N N . ARG A 1 100 ? -4.755 -8.992 8.424 1.00 95.69 100 ARG A N 1
ATOM 837 C CA . ARG A 1 100 ? -3.720 -8.052 7.975 1.00 95.69 100 ARG A CA 1
ATOM 838 C C . ARG A 1 100 ? -4.337 -7.132 6.936 1.00 95.69 100 ARG A C 1
ATOM 840 O O . ARG A 1 100 ? -4.761 -7.599 5.879 1.00 95.69 100 ARG A O 1
ATOM 847 N N . TRP A 1 101 ? -4.413 -5.847 7.252 1.00 97.50 101 TRP A N 1
ATOM 848 C CA . TRP A 1 101 ? -4.932 -4.841 6.333 1.00 97.50 101 TRP A CA 1
ATOM 849 C C . TRP A 1 101 ? -3.963 -4.613 5.177 1.00 97.50 101 TRP A C 1
ATOM 851 O O . TRP A 1 101 ? -2.750 -4.616 5.374 1.00 97.50 101 TRP A O 1
ATOM 861 N N . VAL A 1 102 ? -4.517 -4.452 3.978 1.00 98.19 102 VAL A N 1
ATOM 862 C CA . VAL A 1 102 ? -3.753 -4.276 2.743 1.00 98.19 102 VAL A CA 1
ATOM 863 C C . VAL A 1 102 ? -3.355 -2.812 2.598 1.00 98.19 102 VAL A C 1
ATOM 865 O O . VAL A 1 102 ? -4.181 -1.912 2.767 1.00 98.19 102 VAL A O 1
ATOM 868 N N . THR A 1 103 ? -2.089 -2.593 2.268 1.00 98.62 103 THR A N 1
ATOM 869 C CA . THR A 1 103 ? -1.477 -1.279 2.064 1.00 98.62 103 THR A CA 1
ATOM 870 C C . THR A 1 103 ? -1.318 -0.948 0.580 1.00 98.62 103 THR A C 1
ATOM 872 O O . THR A 1 103 ? -1.502 -1.798 -0.293 1.00 98.62 103 THR A O 1
ATOM 875 N N . TYR A 1 104 ? -0.950 0.292 0.264 1.00 98.62 104 TYR A N 1
ATOM 876 C CA . TYR A 1 104 ? -0.568 0.659 -1.102 1.00 98.62 104 TYR A CA 1
ATOM 877 C C . TYR A 1 104 ? 0.707 -0.070 -1.538 1.00 98.62 104 TYR A C 1
ATOM 879 O O . TYR A 1 104 ? 0.822 -0.424 -2.710 1.00 98.62 104 TYR A O 1
ATOM 887 N N . CYS A 1 105 ? 1.628 -0.342 -0.606 1.00 98.50 105 CYS A N 1
ATOM 888 C CA . CYS A 1 105 ? 2.827 -1.130 -0.884 1.00 98.50 105 CYS A CA 1
ATOM 889 C C . CYS A 1 105 ? 2.470 -2.564 -1.311 1.00 98.50 105 CYS A C 1
ATOM 891 O O . CYS A 1 105 ? 2.971 -3.042 -2.327 1.00 98.50 105 CYS A O 1
ATOM 893 N N . ASP A 1 106 ? 1.526 -3.206 -0.610 1.00 98.38 106 ASP A N 1
ATOM 894 C CA . ASP A 1 106 ? 1.015 -4.533 -0.984 1.00 98.38 106 ASP A CA 1
ATOM 895 C C . ASP A 1 106 ? 0.437 -4.541 -2.404 1.00 98.38 106 ASP A C 1
ATOM 897 O O . ASP A 1 106 ? 0.775 -5.404 -3.207 1.00 98.38 106 ASP A O 1
ATOM 901 N N . LEU A 1 107 ? -0.415 -3.565 -2.735 1.00 98.38 107 LEU A N 1
ATOM 902 C CA . LEU A 1 107 ? -1.037 -3.479 -4.061 1.00 98.38 107 LEU A CA 1
ATOM 903 C C . LEU A 1 107 ? -0.010 -3.242 -5.169 1.00 98.38 107 LEU A C 1
ATOM 905 O O . LEU A 1 107 ? -0.130 -3.812 -6.256 1.00 98.38 107 LEU A O 1
ATOM 909 N N . LEU A 1 108 ? 0.990 -2.399 -4.905 1.00 98.62 108 LEU A N 1
ATOM 910 C CA . LEU A 1 108 ? 2.067 -2.145 -5.852 1.00 98.62 108 LEU A CA 1
ATOM 911 C C . LEU A 1 108 ? 2.893 -3.416 -6.084 1.00 98.62 108 LEU A C 1
ATOM 913 O O . LEU A 1 108 ? 3.154 -3.749 -7.239 1.00 98.62 108 LEU A O 1
ATOM 917 N N . ARG A 1 109 ? 3.242 -4.149 -5.018 1.00 98.44 109 ARG A N 1
ATOM 918 C CA . ARG A 1 109 ? 3.943 -5.436 -5.123 1.00 98.44 109 ARG A CA 1
ATOM 919 C C . ARG A 1 109 ? 3.122 -6.456 -5.901 1.00 98.44 109 ARG A C 1
ATOM 921 O O . ARG A 1 109 ? 3.630 -7.019 -6.859 1.00 98.44 109 ARG A O 1
ATOM 928 N N . GLU A 1 110 ? 1.847 -6.633 -5.550 1.00 97.62 110 GLU A N 1
ATOM 929 C CA . GLU A 1 110 ? 0.932 -7.547 -6.247 1.00 97.62 110 GLU A CA 1
ATOM 930 C C . GLU A 1 110 ? 0.864 -7.230 -7.751 1.00 97.62 110 GLU A C 1
ATOM 932 O O . GLU A 1 110 ? 0.925 -8.134 -8.584 1.00 97.62 110 GLU A O 1
ATOM 937 N N . THR A 1 111 ? 0.768 -5.946 -8.107 1.00 97.62 111 THR A N 1
ATOM 938 C CA . THR A 1 111 ? 0.713 -5.499 -9.508 1.00 97.62 111 THR A CA 1
ATOM 939 C C . THR A 1 111 ? 2.035 -5.754 -10.231 1.00 97.62 111 THR A C 1
ATOM 941 O O . THR A 1 111 ? 2.043 -6.216 -11.374 1.00 97.62 111 THR A O 1
ATOM 944 N N . PHE A 1 112 ? 3.158 -5.478 -9.567 1.00 97.94 112 PHE A N 1
ATOM 945 C CA . PHE A 1 112 ? 4.484 -5.716 -10.119 1.00 97.94 112 PHE A CA 1
ATOM 946 C C . PHE A 1 112 ? 4.749 -7.208 -10.328 1.00 97.94 112 PHE A C 1
ATOM 948 O O . PHE A 1 112 ? 5.170 -7.593 -11.413 1.00 97.94 112 PHE A O 1
ATOM 955 N N . ASP A 1 113 ? 4.417 -8.055 -9.356 1.00 96.00 113 ASP A N 1
ATOM 956 C CA . ASP A 1 113 ? 4.569 -9.508 -9.442 1.00 96.00 113 ASP A CA 1
ATOM 957 C C . ASP A 1 113 ? 3.733 -10.099 -10.581 1.00 96.00 113 ASP A C 1
ATOM 959 O O . ASP A 1 113 ? 4.239 -10.872 -11.394 1.00 96.00 113 ASP A O 1
ATOM 963 N N . GLN A 1 114 ? 2.470 -9.680 -10.717 1.00 95.06 114 GLN A N 1
ATOM 964 C CA . GLN A 1 114 ? 1.631 -10.081 -11.852 1.00 95.06 114 GLN A CA 1
ATOM 965 C C . GLN A 1 114 ? 2.254 -9.686 -13.194 1.00 95.06 114 GLN A C 1
ATOM 967 O O . GLN A 1 114 ? 2.208 -10.451 -14.164 1.00 95.06 114 GLN A O 1
ATOM 972 N N . TRP A 1 115 ? 2.852 -8.498 -13.265 1.00 95.38 115 TRP A N 1
ATOM 973 C CA . TRP A 1 115 ? 3.586 -8.078 -14.446 1.00 95.38 115 TRP A CA 1
ATOM 974 C C . TRP A 1 115 ? 4.835 -8.943 -14.677 1.00 95.38 115 TRP A C 1
ATOM 976 O O . TRP A 1 115 ? 4.995 -9.442 -15.792 1.00 95.38 115 TRP A O 1
ATOM 986 N N . LYS A 1 116 ? 5.659 -9.206 -13.649 1.00 93.88 116 LYS A N 1
ATOM 987 C CA . LYS A 1 116 ? 6.842 -10.077 -13.753 1.00 93.88 116 LYS A CA 1
ATOM 988 C C . LYS A 1 116 ? 6.463 -11.435 -14.343 1.00 93.88 116 LYS A C 1
ATOM 990 O O . LYS A 1 116 ? 7.014 -11.839 -15.364 1.00 93.88 116 LYS A O 1
ATOM 995 N N . TYR A 1 117 ? 5.471 -12.101 -13.753 1.00 91.25 117 TYR A N 1
ATOM 996 C CA . TYR A 1 117 ? 5.078 -13.463 -14.132 1.00 91.25 117 TYR A CA 1
ATOM 997 C C . TYR A 1 117 ? 4.370 -13.545 -15.487 1.00 91.25 117 TYR A C 1
ATOM 999 O O . TYR A 1 117 ? 4.332 -14.608 -16.096 1.00 91.25 117 TYR A O 1
ATOM 1007 N N . SER A 1 118 ? 3.815 -12.437 -15.984 1.00 91.25 118 SER A N 1
ATOM 1008 C CA . SER A 1 118 ? 3.216 -12.386 -17.326 1.00 91.25 118 SER A CA 1
ATOM 1009 C C . SER A 1 118 ? 4.209 -12.027 -18.435 1.00 91.25 118 SER A C 1
ATOM 1011 O O . SER A 1 118 ? 3.888 -12.211 -19.608 1.00 91.25 118 SER A O 1
ATOM 1013 N N . HIS A 1 119 ? 5.395 -11.512 -18.092 1.00 91.44 119 HIS A N 1
ATOM 1014 C CA . HIS A 1 119 ? 6.387 -11.029 -19.062 1.00 91.44 119 HIS A CA 1
ATOM 1015 C C . HIS A 1 119 ? 7.684 -11.841 -19.072 1.00 91.44 119 HIS A C 1
ATOM 1017 O O . HIS A 1 119 ? 8.426 -11.776 -20.055 1.00 91.44 119 HIS A O 1
ATOM 1023 N N . PHE A 1 120 ? 7.951 -12.604 -18.013 1.00 90.38 120 PHE A N 1
ATOM 1024 C CA . PHE A 1 120 ? 9.138 -13.432 -17.874 1.00 90.38 120 PHE A CA 1
ATOM 1025 C C . PHE A 1 120 ? 8.759 -14.861 -17.486 1.00 90.38 120 PHE A C 1
ATOM 1027 O O . PHE A 1 120 ? 7.890 -15.085 -16.645 1.00 90.38 120 PHE A O 1
ATOM 1034 N N . GLU A 1 121 ? 9.461 -15.830 -18.068 1.00 87.38 121 GLU A N 1
ATOM 1035 C CA . GLU A 1 121 ? 9.397 -17.239 -17.671 1.00 87.38 121 GLU A CA 1
ATOM 1036 C C . GLU A 1 121 ? 10.179 -17.419 -16.361 1.00 87.38 121 GLU A C 1
ATOM 1038 O O . GLU A 1 121 ? 11.347 -17.803 -16.364 1.00 87.38 121 GLU A O 1
ATOM 1043 N N . ILE A 1 122 ? 9.559 -17.038 -15.240 1.00 87.06 122 ILE A N 1
ATOM 1044 C CA . ILE A 1 122 ? 10.134 -17.197 -13.892 1.00 87.06 122 ILE A CA 1
ATOM 1045 C C . ILE A 1 122 ? 9.791 -18.576 -13.324 1.00 87.06 122 ILE A C 1
ATOM 1047 O O . ILE A 1 122 ? 10.636 -19.198 -12.683 1.00 87.06 122 ILE A O 1
ATOM 1051 N N . TYR A 1 123 ? 8.586 -19.071 -13.612 1.00 85.81 123 TYR A N 1
ATOM 1052 C CA . TYR A 1 123 ? 8.100 -20.380 -13.186 1.00 85.81 123 TYR A CA 1
ATOM 1053 C C . TYR A 1 123 ? 7.680 -21.222 -14.392 1.00 85.81 123 TYR A C 1
ATOM 1055 O O . TYR A 1 123 ? 7.159 -20.680 -15.371 1.00 85.81 123 TYR A O 1
ATOM 1063 N N . ASP A 1 124 ? 7.898 -22.534 -14.319 1.00 85.88 124 ASP A N 1
ATOM 1064 C CA . ASP A 1 124 ? 7.329 -23.488 -15.274 1.00 85.88 124 ASP A CA 1
ATOM 1065 C C . ASP A 1 124 ? 5.843 -23.788 -14.979 1.00 85.88 124 ASP A C 1
ATOM 1067 O O . ASP A 1 124 ? 5.248 -23.275 -14.028 1.00 85.88 124 ASP A O 1
ATOM 1071 N N . GLU A 1 125 ? 5.220 -24.626 -15.815 1.00 83.31 125 GLU A N 1
ATOM 1072 C CA . GLU A 1 125 ? 3.812 -25.030 -15.668 1.00 83.31 125 GLU A CA 1
ATOM 1073 C C . GLU A 1 125 ? 3.530 -25.805 -14.365 1.00 83.31 125 GLU A C 1
ATOM 1075 O O . GLU A 1 125 ? 2.389 -25.825 -13.898 1.00 83.31 125 GLU A O 1
ATOM 1080 N N . ASP A 1 126 ? 4.561 -26.408 -13.765 1.00 86.00 126 ASP A N 1
ATOM 1081 C CA . ASP A 1 126 ? 4.493 -27.151 -12.505 1.00 86.00 126 ASP A CA 1
ATOM 1082 C C . ASP A 1 126 ? 4.748 -26.247 -11.278 1.00 86.00 126 ASP A C 1
ATOM 1084 O O . ASP A 1 126 ? 4.640 -26.697 -10.134 1.00 86.00 126 ASP A O 1
ATOM 1088 N N . GLY A 1 127 ? 5.046 -24.960 -11.500 1.00 81.62 127 GLY A N 1
ATOM 1089 C CA . GLY A 1 127 ? 5.324 -23.971 -10.460 1.00 81.62 127 GLY A CA 1
ATOM 1090 C C . GLY A 1 127 ? 6.752 -24.014 -9.915 1.00 81.62 127 GLY A C 1
ATOM 1091 O O . GLY A 1 127 ? 7.012 -23.421 -8.867 1.00 81.62 127 GLY A O 1
ATOM 1092 N N . ASN A 1 128 ? 7.680 -24.696 -10.589 1.00 84.88 128 ASN A N 1
ATOM 1093 C CA . ASN A 1 128 ? 9.091 -24.663 -10.220 1.00 84.88 128 ASN A CA 1
ATOM 1094 C C . ASN A 1 128 ? 9.737 -23.389 -10.755 1.00 84.88 128 ASN A C 1
ATOM 1096 O O . ASN A 1 128 ? 9.513 -23.000 -11.900 1.00 84.88 128 ASN A O 1
ATOM 1100 N N . GLU A 1 129 ? 10.564 -22.753 -9.932 1.00 85.19 129 GLU A N 1
ATOM 1101 C CA . GLU A 1 129 ? 11.329 -21.580 -10.338 1.00 85.19 129 GLU A CA 1
ATOM 1102 C C . GLU A 1 129 ? 12.416 -21.991 -11.337 1.00 85.19 129 GLU A C 1
ATOM 1104 O O . GLU A 1 129 ? 13.287 -22.807 -11.033 1.00 85.19 129 GLU A O 1
ATOM 1109 N N . VAL A 1 130 ? 12.345 -21.448 -12.552 1.00 89.44 130 VAL A N 1
ATOM 1110 C CA . VAL A 1 130 ? 13.270 -21.760 -13.652 1.00 89.44 130 VAL A CA 1
ATOM 1111 C C . VAL A 1 130 ? 14.300 -20.657 -13.888 1.00 89.44 130 VAL A C 1
ATOM 1113 O O . VAL A 1 130 ? 15.294 -20.893 -14.577 1.00 89.44 130 VAL A O 1
ATOM 1116 N N . ASN A 1 131 ? 14.095 -19.464 -13.316 1.00 88.00 131 ASN A N 1
ATOM 1117 C CA . ASN A 1 131 ? 15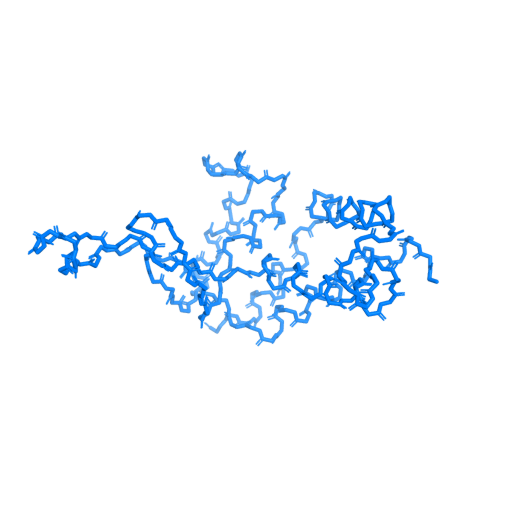.010 -18.331 -13.456 1.00 88.00 131 ASN A CA 1
ATOM 1118 C C . ASN A 1 131 ? 15.082 -17.467 -12.183 1.00 88.00 131 ASN A C 1
ATOM 1120 O O . ASN A 1 131 ? 14.657 -16.310 -12.167 1.00 88.00 131 ASN A O 1
ATOM 1124 N N . GLU A 1 132 ? 15.632 -18.058 -11.122 1.00 88.75 132 GLU A N 1
ATOM 1125 C CA . GLU A 1 132 ? 15.811 -17.430 -9.804 1.00 88.75 132 GLU A CA 1
ATOM 1126 C C . GLU A 1 132 ? 16.646 -16.141 -9.882 1.00 88.75 132 GLU A C 1
ATOM 1128 O O . GLU A 1 132 ? 16.249 -15.111 -9.342 1.00 88.75 132 GLU A O 1
ATOM 1133 N N . ASP A 1 133 ? 17.752 -16.151 -10.636 1.00 91.75 133 ASP A N 1
ATOM 1134 C CA . ASP A 1 133 ? 18.625 -14.977 -10.791 1.00 91.75 133 ASP A CA 1
ATOM 1135 C C . ASP A 1 133 ? 17.877 -13.770 -11.379 1.00 91.75 133 ASP A C 1
ATOM 1137 O O . ASP A 1 133 ? 18.071 -12.635 -10.942 1.00 91.75 133 ASP A O 1
ATOM 1141 N N . LEU A 1 134 ? 17.014 -13.998 -12.375 1.00 92.44 134 LEU A N 1
ATOM 1142 C CA . LEU A 1 134 ? 16.187 -12.938 -12.950 1.00 92.44 134 LEU A CA 1
ATOM 1143 C C . LEU A 1 134 ? 15.135 -12.444 -11.955 1.00 92.44 134 LEU A C 1
ATOM 1145 O O . LEU A 1 134 ? 14.891 -11.241 -11.883 1.00 92.44 134 LEU A O 1
ATOM 1149 N N . ASN A 1 135 ? 14.506 -13.355 -11.211 1.00 92.75 135 ASN A N 1
ATOM 1150 C CA . ASN A 1 135 ? 13.499 -12.998 -10.217 1.00 92.75 135 ASN A CA 1
ATOM 1151 C C . ASN A 1 135 ? 14.102 -12.096 -9.130 1.00 92.75 135 ASN A C 1
ATOM 1153 O O . ASN A 1 135 ? 13.566 -11.022 -8.861 1.00 92.75 135 ASN A O 1
ATOM 1157 N N . LEU A 1 136 ? 15.279 -12.473 -8.619 1.00 93.94 136 LEU A N 1
ATOM 1158 C CA . LEU A 1 136 ? 16.048 -11.679 -7.663 1.00 93.94 136 LEU A CA 1
ATOM 1159 C C . LEU A 1 136 ? 16.421 -10.304 -8.228 1.00 93.94 136 LEU A C 1
ATOM 1161 O O . LEU A 1 136 ? 16.191 -9.299 -7.566 1.00 93.94 136 LEU A O 1
ATOM 1165 N N . GLN A 1 137 ? 16.919 -10.225 -9.467 1.00 95.25 137 GLN A N 1
ATOM 1166 C CA . GLN A 1 137 ? 17.249 -8.938 -10.100 1.00 95.25 137 GLN A CA 1
ATOM 1167 C C . GLN A 1 137 ? 16.032 -8.015 -10.247 1.00 95.25 137 GLN A C 1
ATOM 1169 O O . GLN A 1 137 ? 16.146 -6.799 -10.097 1.00 95.25 137 GLN A O 1
ATOM 1174 N N . LEU A 1 138 ? 14.861 -8.566 -10.574 1.00 95.62 138 LEU A N 1
ATOM 1175 C CA . LEU A 1 138 ? 13.629 -7.784 -10.687 1.00 95.62 138 LEU A CA 1
ATOM 1176 C C . LEU A 1 138 ? 13.148 -7.291 -9.319 1.00 95.62 138 LEU A C 1
ATOM 1178 O O . LEU A 1 138 ? 12.682 -6.155 -9.221 1.00 95.62 138 LEU A O 1
ATOM 1182 N N . ASP A 1 139 ? 13.283 -8.117 -8.282 1.00 96.25 139 ASP A N 1
ATOM 1183 C CA . ASP A 1 139 ? 12.964 -7.733 -6.907 1.00 96.25 139 ASP A CA 1
ATOM 1184 C C . ASP A 1 139 ? 13.917 -6.656 -6.388 1.00 96.25 139 ASP A C 1
ATOM 1186 O O . ASP A 1 139 ? 13.453 -5.662 -5.835 1.00 96.25 139 ASP A O 1
ATOM 1190 N N . GLU A 1 140 ? 15.219 -6.777 -6.658 1.00 96.94 140 GLU A N 1
ATOM 1191 C CA . GLU A 1 140 ? 16.216 -5.748 -6.342 1.00 96.94 140 GLU A CA 1
ATOM 1192 C C . GLU A 1 140 ? 15.861 -4.402 -6.986 1.00 96.94 140 GLU A C 1
ATOM 1194 O O . GLU A 1 140 ? 15.886 -3.377 -6.312 1.00 96.94 140 GLU A O 1
ATOM 1199 N N . ILE A 1 141 ? 15.434 -4.385 -8.256 1.00 97.69 141 ILE A N 1
ATOM 1200 C CA . ILE A 1 141 ? 14.995 -3.147 -8.925 1.00 97.69 141 ILE A CA 1
ATOM 1201 C C . ILE A 1 141 ? 13.771 -2.529 -8.237 1.00 97.69 141 ILE A C 1
ATOM 1203 O O . ILE A 1 141 ? 13.645 -1.301 -8.186 1.00 97.69 141 ILE A O 1
ATOM 1207 N N . PHE A 1 142 ? 12.852 -3.351 -7.728 1.00 98.12 142 PHE A N 1
ATOM 1208 C CA . PHE A 1 142 ? 11.689 -2.860 -6.996 1.00 98.12 142 PHE A CA 1
ATOM 1209 C C . PHE A 1 142 ? 12.079 -2.258 -5.644 1.00 98.12 142 PHE A C 1
ATOM 1211 O O . PHE A 1 142 ? 11.611 -1.166 -5.310 1.00 98.12 142 PHE A O 1
ATOM 1218 N N . GLU A 1 143 ? 12.943 -2.933 -4.885 1.00 97.81 143 GLU A N 1
ATOM 1219 C CA . GLU A 1 143 ? 13.454 -2.400 -3.618 1.00 97.81 143 GLU A CA 1
ATOM 1220 C C . GLU A 1 143 ? 14.232 -1.101 -3.843 1.00 97.81 143 GLU A C 1
ATOM 1222 O O . GLU A 1 143 ? 13.956 -0.095 -3.188 1.00 97.81 143 GLU A O 1
ATOM 1227 N N . ASP A 1 144 ? 15.118 -1.074 -4.841 1.00 98.00 144 ASP A N 1
ATOM 1228 C CA . ASP A 1 144 ? 15.880 0.115 -5.223 1.00 98.00 144 ASP A CA 1
ATOM 1229 C C . ASP A 1 144 ? 14.955 1.279 -5.594 1.00 98.00 144 ASP A C 1
ATOM 1231 O O . ASP A 1 144 ? 15.236 2.434 -5.255 1.00 98.00 144 ASP A O 1
ATOM 1235 N N . PHE A 1 145 ? 13.842 0.997 -6.282 1.00 98.25 145 PHE A N 1
ATOM 1236 C CA . PHE A 1 145 ? 12.828 2.001 -6.584 1.00 98.25 145 PHE A CA 1
ATOM 1237 C C . PHE A 1 145 ? 12.215 2.573 -5.303 1.00 98.25 145 PHE A C 1
ATOM 1239 O O . PHE A 1 145 ? 12.124 3.799 -5.183 1.00 98.25 145 PHE A O 1
ATOM 1246 N N . LEU A 1 146 ? 11.805 1.726 -4.354 1.00 98.12 146 LEU A N 1
ATOM 1247 C CA . LEU A 1 146 ? 11.236 2.180 -3.084 1.00 98.12 146 LEU A CA 1
ATOM 1248 C C . LEU A 1 146 ? 12.249 2.979 -2.264 1.00 98.12 146 LEU A C 1
ATOM 1250 O O . LEU A 1 146 ? 11.889 4.007 -1.690 1.00 98.12 146 LEU A O 1
ATOM 1254 N N . GLU A 1 147 ? 13.506 2.548 -2.225 1.00 97.69 147 GLU A N 1
ATOM 1255 C CA . GLU A 1 147 ? 14.551 3.183 -1.428 1.00 97.69 147 GLU A CA 1
ATOM 1256 C C . GLU A 1 147 ? 14.946 4.560 -1.983 1.00 97.69 147 GLU A C 1
ATOM 1258 O O . GLU A 1 147 ? 15.067 5.532 -1.231 1.00 97.69 147 GLU A O 1
ATOM 1263 N N . ASN A 1 148 ? 15.098 4.668 -3.307 1.00 97.12 148 ASN A N 1
ATOM 1264 C CA . ASN A 1 148 ? 15.750 5.817 -3.940 1.00 97.12 148 ASN A CA 1
ATOM 1265 C C . ASN A 1 148 ? 14.790 6.815 -4.610 1.00 97.12 148 ASN A C 1
ATOM 1267 O O . ASN A 1 148 ? 15.219 7.894 -5.032 1.00 97.12 148 ASN A O 1
ATOM 1271 N N . THR A 1 149 ? 13.496 6.502 -4.719 1.00 97.56 149 THR A N 1
ATOM 1272 C CA . THR A 1 149 ? 12.517 7.395 -5.362 1.00 97.56 149 THR A CA 1
ATOM 1273 C C . THR A 1 149 ? 11.908 8.385 -4.370 1.00 97.56 149 THR A C 1
ATOM 1275 O O . THR A 1 149 ? 11.507 8.042 -3.259 1.00 97.56 149 THR A O 1
ATOM 1278 N N . SER A 1 150 ? 11.778 9.649 -4.787 1.00 97.25 150 SER A N 1
ATOM 1279 C CA . SER A 1 150 ? 11.096 10.665 -3.979 1.00 97.25 150 SER A CA 1
ATOM 1280 C C . SER A 1 150 ? 9.607 10.348 -3.811 1.00 97.25 150 SER A C 1
ATOM 1282 O O . SER A 1 150 ? 8.899 10.073 -4.779 1.00 97.25 150 SER A O 1
ATOM 1284 N N . HIS A 1 151 ? 9.116 10.481 -2.581 1.00 97.56 151 HIS A N 1
ATOM 1285 C CA . HIS A 1 151 ? 7.705 10.337 -2.228 1.00 97.56 151 HIS A CA 1
ATOM 1286 C C . HIS A 1 151 ? 6.842 11.535 -2.658 1.00 97.56 151 HIS A C 1
ATOM 1288 O O . HIS A 1 151 ? 5.628 11.400 -2.794 1.00 97.56 151 HIS A O 1
ATOM 1294 N N . GLU A 1 152 ? 7.443 12.707 -2.893 1.00 97.69 152 GLU A N 1
ATOM 1295 C CA . GLU A 1 152 ? 6.711 13.964 -3.108 1.00 97.69 152 GLU A CA 1
ATOM 1296 C C . GLU A 1 152 ? 5.692 13.929 -4.262 1.00 97.69 152 GLU A C 1
ATOM 1298 O O . GLU A 1 152 ? 4.587 14.449 -4.077 1.00 97.69 152 GLU A O 1
ATOM 1303 N N . PRO A 1 153 ? 5.990 13.346 -5.446 1.00 97.50 153 PRO A N 1
ATOM 1304 C CA . PRO A 1 153 ? 5.008 13.272 -6.524 1.00 97.50 153 PRO A CA 1
ATOM 1305 C C . PRO A 1 153 ? 3.788 12.439 -6.124 1.00 97.50 153 PRO A C 1
ATOM 1307 O O . PRO A 1 153 ? 2.660 12.841 -6.388 1.00 97.50 153 PRO A O 1
ATOM 1310 N N . PHE A 1 154 ? 4.009 11.321 -5.431 1.00 98.19 154 PHE A N 1
ATOM 1311 C CA . PHE A 1 154 ? 2.952 10.401 -5.020 1.00 98.19 154 PHE A CA 1
ATOM 1312 C C . PHE A 1 154 ? 2.099 10.976 -3.892 1.00 98.19 154 PHE A C 1
ATOM 1314 O O . PHE A 1 154 ? 0.881 10.829 -3.925 1.00 98.19 154 PHE A O 1
ATOM 1321 N N . VAL A 1 155 ? 2.705 11.718 -2.958 1.00 98.25 155 VAL A N 1
ATOM 1322 C CA . VAL A 1 155 ? 1.965 12.490 -1.949 1.00 98.25 155 VAL A CA 1
ATOM 1323 C C . VAL A 1 155 ? 0.947 13.406 -2.620 1.00 98.25 155 VAL A C 1
ATOM 1325 O O . VAL A 1 155 ? -0.236 13.322 -2.309 1.00 98.25 155 VAL A O 1
ATOM 1328 N N . ARG A 1 156 ? 1.377 14.221 -3.593 1.00 96.94 156 ARG A N 1
ATOM 1329 C CA . ARG A 1 156 ? 0.487 15.166 -4.295 1.00 96.94 156 ARG A CA 1
ATOM 1330 C C . ARG A 1 156 ? -0.671 14.477 -5.005 1.00 96.94 156 ARG A C 1
ATOM 1332 O O . ARG A 1 156 ? -1.729 15.077 -5.163 1.00 96.94 156 ARG A O 1
ATOM 1339 N N . GLU A 1 157 ? -0.468 13.258 -5.488 1.00 97.69 157 GLU A N 1
ATOM 1340 C CA . GLU A 1 157 ? -1.527 12.495 -6.148 1.00 97.69 157 GLU A CA 1
ATOM 1341 C C . GLU A 1 157 ? -2.489 11.883 -5.135 1.00 97.69 157 GLU A C 1
ATOM 1343 O O . GLU A 1 157 ? -3.698 11.998 -5.320 1.00 97.69 157 GLU A O 1
ATOM 1348 N N . ILE A 1 158 ? -1.989 11.340 -4.022 1.00 97.94 158 ILE A N 1
ATOM 1349 C CA . ILE A 1 158 ? -2.839 10.844 -2.932 1.00 97.94 158 ILE A CA 1
ATOM 1350 C C . ILE A 1 158 ? -3.693 11.984 -2.363 1.00 97.94 158 ILE A C 1
ATOM 1352 O O . ILE A 1 158 ? -4.897 11.803 -2.190 1.00 97.94 158 ILE A O 1
ATOM 1356 N N . GLU A 1 159 ? -3.132 13.183 -2.169 1.00 96.38 159 GLU A N 1
ATOM 1357 C CA . GLU A 1 159 ? -3.883 14.361 -1.697 1.00 96.38 159 GLU A CA 1
ATOM 1358 C C . GLU A 1 159 ? -5.104 14.681 -2.562 1.00 96.38 159 GLU A C 1
ATOM 1360 O O . GLU A 1 159 ? -6.122 15.120 -2.035 1.00 96.38 159 GLU A O 1
ATOM 1365 N N . LYS A 1 160 ? -5.036 14.451 -3.880 1.00 95.25 160 LYS A N 1
ATOM 1366 C CA . LYS A 1 160 ? -6.169 14.691 -4.791 1.00 95.25 160 LYS A CA 1
ATOM 1367 C C . LYS A 1 160 ? -7.296 13.674 -4.619 1.00 95.25 160 LYS A C 1
ATOM 1369 O O . LYS A 1 160 ? -8.423 13.959 -5.014 1.00 95.25 160 LYS A O 1
ATOM 1374 N N . THR A 1 161 ? -6.992 12.494 -4.083 1.00 94.19 161 THR A N 1
ATOM 1375 C CA . THR A 1 161 ? -7.974 11.421 -3.847 1.00 94.19 161 THR A CA 1
ATOM 1376 C C . THR A 1 161 ? -8.688 11.556 -2.501 1.00 94.19 161 THR A C 1
ATOM 1378 O O . THR A 1 161 ? -9.755 10.973 -2.306 1.00 94.19 161 THR A O 1
ATOM 1381 N N . ILE A 1 162 ? -8.124 12.347 -1.584 1.00 91.88 162 ILE A N 1
ATOM 1382 C CA . ILE A 1 162 ? -8.694 12.632 -0.267 1.00 91.88 162 ILE A CA 1
ATOM 1383 C C . ILE A 1 162 ? -9.655 13.819 -0.394 1.00 91.88 162 ILE A C 1
ATOM 1385 O O . ILE A 1 162 ? -9.237 14.937 -0.696 1.00 91.88 162 ILE A O 1
ATOM 1389 N N . ALA A 1 163 ? -10.947 13.552 -0.183 1.00 66.69 163 ALA A N 1
ATOM 1390 C CA . ALA A 1 163 ? -12.029 14.540 -0.231 1.00 66.69 163 ALA A CA 1
ATOM 1391 C C . ALA A 1 163 ? -12.092 15.429 1.020 1.00 66.69 163 ALA A C 1
ATOM 1393 O O . ALA A 1 163 ? -11.890 14.900 2.139 1.00 66.69 163 ALA A O 1
#

pLDDT: mean 94.04, std 5.51, range [60.56, 98.69]